Protein AF-A0A9E4BDN1-F1 (afdb_monomer_lite)

Structure (mmCIF, N/CA/C/O backbone):
data_AF-A0A9E4BDN1-F1
#
_entry.id   AF-A0A9E4BDN1-F1
#
loop_
_atom_site.group_PDB
_atom_site.id
_atom_site.type_symbol
_atom_site.label_atom_id
_atom_site.label_alt_id
_atom_site.label_comp_id
_atom_site.label_asym_id
_atom_site.label_entity_id
_atom_site.label_seq_id
_atom_site.pdbx_PDB_ins_code
_atom_site.Cartn_x
_atom_site.Cartn_y
_atom_site.Cartn_z
_atom_site.occupancy
_atom_site.B_iso_or_equiv
_atom_site.auth_seq_id
_atom_site.auth_comp_id
_atom_site.auth_asym_id
_atom_site.auth_atom_id
_atom_site.pdbx_PDB_model_num
ATOM 1 N N . MET A 1 1 ? -1.329 -2.380 17.730 1.00 85.75 1 MET A N 1
ATOM 2 C CA . MET A 1 1 ? -2.681 -2.687 18.249 1.00 85.75 1 MET A CA 1
ATOM 3 C C . MET A 1 1 ? -3.534 -1.449 18.040 1.00 85.75 1 MET A C 1
ATOM 5 O O . MET A 1 1 ? -2.999 -0.364 18.236 1.00 85.75 1 MET A O 1
ATOM 9 N N . LEU A 1 2 ? -4.778 -1.594 17.579 1.00 93.56 2 LEU A N 1
ATOM 10 C CA . LEU A 1 2 ? -5.673 -0.450 17.371 1.00 93.56 2 LEU A CA 1
ATOM 11 C C . LEU A 1 2 ? -6.077 0.169 18.714 1.00 93.56 2 LEU A C 1
ATOM 13 O O . LEU A 1 2 ? -6.163 -0.540 19.718 1.00 93.56 2 LEU A O 1
ATOM 17 N N . SER A 1 3 ? -6.320 1.479 18.732 1.00 95.44 3 SER A N 1
ATOM 18 C CA . SER A 1 3 ? -6.937 2.133 19.888 1.00 95.44 3 SER A CA 1
ATOM 19 C C . SER A 1 3 ? -8.413 1.735 20.015 1.00 95.44 3 SER A C 1
ATOM 21 O O . SER A 1 3 ? -9.036 1.288 19.050 1.00 95.44 3 SER A O 1
ATOM 23 N N . GLN A 1 4 ? -9.008 1.945 21.193 1.00 97.75 4 GLN A N 1
ATOM 24 C CA . GLN A 1 4 ? -10.447 1.720 21.390 1.00 97.75 4 GLN A CA 1
ATOM 25 C C . GLN A 1 4 ? -11.310 2.568 20.446 1.00 97.75 4 GLN A C 1
ATOM 27 O O . GLN A 1 4 ? -12.359 2.119 19.998 1.00 97.75 4 GLN A O 1
ATOM 32 N N . GLU A 1 5 ? -10.857 3.778 20.121 1.00 97.00 5 GLU A N 1
ATOM 33 C CA . GLU A 1 5 ? -11.542 4.662 19.178 1.00 97.00 5 GLU A CA 1
ATOM 34 C C . GLU A 1 5 ? -11.478 4.118 17.746 1.00 97.00 5 GLU A C 1
ATOM 36 O O . GLU A 1 5 ? -12.486 4.110 17.047 1.00 97.00 5 GLU A O 1
ATOM 41 N N . GLN A 1 6 ? -10.324 3.587 17.335 1.00 97.06 6 GLN A N 1
ATOM 42 C CA . GLN A 1 6 ? -10.150 2.957 16.024 1.00 97.06 6 GLN A CA 1
ATOM 43 C C . GLN A 1 6 ? -10.962 1.665 15.886 1.00 97.06 6 GLN A C 1
ATOM 45 O O . GLN A 1 6 ? -11.497 1.397 14.815 1.00 97.06 6 GLN A O 1
ATOM 50 N N . LEU A 1 7 ? -11.085 0.883 16.963 1.00 97.88 7 LEU A N 1
ATOM 51 C CA . LEU A 1 7 ? -11.957 -0.295 16.999 1.00 97.88 7 LEU A CA 1
ATOM 52 C C . LEU A 1 7 ? -13.430 0.105 16.869 1.00 97.88 7 LEU A C 1
ATOM 54 O O . LEU A 1 7 ? -14.131 -0.421 16.014 1.00 97.88 7 LEU A O 1
ATOM 58 N N . ALA A 1 8 ? -13.876 1.103 17.635 1.00 98.06 8 ALA A N 1
ATOM 59 C CA . ALA A 1 8 ? -15.237 1.620 17.521 1.00 98.06 8 ALA A CA 1
ATOM 60 C C . 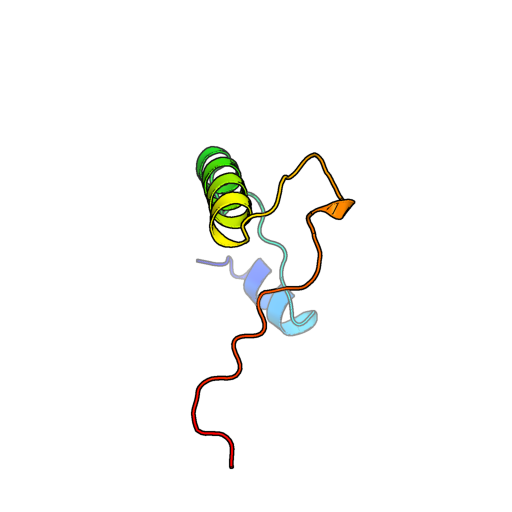ALA A 1 8 ? -15.521 2.231 16.136 1.00 98.06 8 ALA A C 1
ATOM 62 O O . ALA A 1 8 ? -16.647 2.159 15.648 1.00 98.06 8 ALA A O 1
ATOM 63 N N . GLN A 1 9 ? -14.521 2.839 15.490 1.00 98.25 9 GLN A N 1
ATOM 64 C CA . GLN A 1 9 ? -14.648 3.300 14.1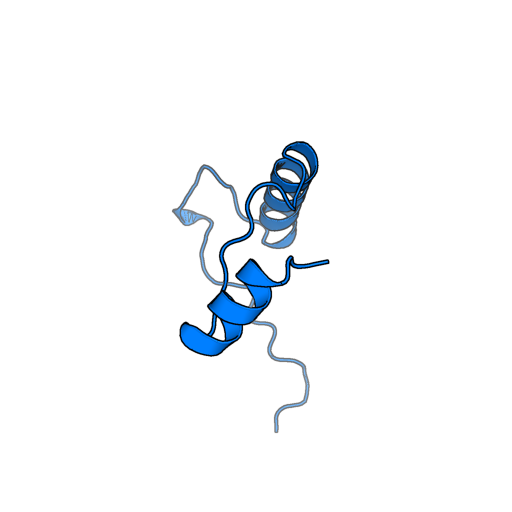11 1.00 98.25 9 GLN A CA 1
ATOM 65 C C . GLN A 1 9 ? -14.814 2.124 13.148 1.00 98.25 9 GLN A C 1
ATOM 67 O O . GLN A 1 9 ? -15.744 2.134 12.350 1.00 98.25 9 GLN A O 1
ATOM 72 N N . TYR A 1 10 ? -13.961 1.105 13.253 1.00 97.88 10 TYR A N 1
ATOM 73 C CA . TYR A 1 10 ? -14.051 -0.094 12.428 1.00 97.88 10 TYR A CA 1
ATOM 74 C C . TYR A 1 10 ? -15.422 -0.773 12.547 1.00 97.88 10 TYR A C 1
ATOM 76 O O . TYR A 1 10 ? -16.021 -1.108 11.529 1.00 97.88 10 TYR A O 1
ATOM 84 N N . ASP A 1 11 ? -15.954 -0.899 13.765 1.00 98.31 11 ASP A N 1
ATOM 85 C CA . ASP A 1 11 ? -17.273 -1.494 14.003 1.00 98.31 11 ASP A CA 1
ATOM 86 C C . ASP A 1 11 ? -18.412 -0.700 13.334 1.00 98.31 11 ASP A C 1
ATOM 88 O O . ASP A 1 11 ? -19.405 -1.287 12.904 1.00 98.31 11 ASP A O 1
ATOM 92 N N . ARG A 1 12 ? -18.285 0.632 13.237 1.00 98.31 12 ARG A N 1
ATOM 93 C CA . ARG A 1 12 ? -19.285 1.509 12.598 1.00 98.31 12 ARG A CA 1
ATOM 94 C C . ARG A 1 12 ? -19.148 1.573 11.080 1.00 98.31 12 ARG A C 1
ATOM 96 O O . ARG A 1 12 ? -20.157 1.528 10.382 1.00 98.31 12 ARG A O 1
ATOM 103 N N . ASP A 1 13 ? -17.919 1.699 10.589 1.00 98.31 13 ASP A N 1
ATOM 104 C CA . ASP A 1 13 ? -17.628 2.067 9.200 1.00 98.31 13 ASP A CA 1
ATOM 105 C C . ASP A 1 13 ? -17.237 0.846 8.345 1.00 98.31 13 ASP A C 1
ATOM 107 O O . ASP A 1 13 ? -17.226 0.916 7.117 1.00 98.31 13 ASP A O 1
ATOM 111 N N . GLY A 1 14 ? -16.897 -0.283 8.979 1.00 98.12 14 GLY A N 1
ATOM 112 C CA . GLY A 1 14 ? -16.385 -1.497 8.333 1.00 98.12 14 GLY A CA 1
ATOM 113 C C . GLY A 1 14 ? -14.905 -1.423 7.933 1.00 98.12 14 GLY A C 1
ATOM 114 O O . GLY A 1 14 ? -14.361 -2.386 7.391 1.00 98.12 14 GLY A O 1
ATOM 115 N N . TYR A 1 15 ? -14.240 -0.293 8.189 1.00 97.31 15 TYR A N 1
ATOM 116 C CA . TYR A 1 15 ? -12.816 -0.076 7.944 1.00 97.31 15 TYR A CA 1
ATOM 117 C C . TYR A 1 15 ? -12.253 0.990 8.894 1.00 97.31 15 TYR A C 1
ATOM 119 O O . TYR A 1 15 ? -12.987 1.766 9.499 1.00 97.31 15 TYR A O 1
ATOM 127 N N . VAL A 1 16 ? -10.926 1.045 9.013 1.00 97.25 16 VAL A N 1
ATOM 128 C CA . VAL A 1 16 ? -10.228 2.137 9.700 1.00 97.25 16 VAL A CA 1
ATOM 129 C C . VAL A 1 16 ? -8.930 2.461 8.969 1.00 97.25 16 VAL A C 1
ATOM 131 O O . VAL A 1 16 ? -8.175 1.563 8.596 1.00 97.25 16 VAL A O 1
ATOM 134 N N . LEU A 1 17 ? -8.668 3.751 8.750 1.00 95.50 17 LEU A N 1
ATOM 135 C CA . LEU A 1 17 ? -7.387 4.216 8.225 1.00 95.50 17 LEU A CA 1
ATOM 136 C C . LEU A 1 17 ? -6.391 4.351 9.378 1.00 95.50 17 LEU A C 1
ATOM 138 O O . LEU A 1 17 ? -6.623 5.101 10.325 1.00 95.50 17 LEU A O 1
ATOM 142 N N . VAL A 1 18 ? -5.258 3.660 9.275 1.00 94.81 18 VAL A N 1
ATOM 143 C CA . VAL A 1 18 ? -4.165 3.769 10.245 1.00 94.81 18 VAL A CA 1
ATOM 144 C C . VAL A 1 18 ? -2.903 4.219 9.524 1.00 94.81 18 VAL A C 1
ATOM 146 O O . VAL A 1 18 ? -2.285 3.460 8.778 1.00 94.81 18 VAL A O 1
ATOM 149 N N . SER A 1 19 ? -2.527 5.474 9.745 1.00 91.06 19 SER A N 1
ATOM 150 C CA . SER A 1 19 ? -1.355 6.086 9.120 1.00 91.06 19 SER A CA 1
ATOM 151 C C . SER A 1 19 ? -0.061 5.692 9.834 1.00 91.06 19 SER A C 1
ATOM 153 O O . SER A 1 19 ? -0.044 5.494 11.048 1.00 91.06 19 SER A O 1
ATOM 155 N N . GLY A 1 20 ? 1.041 5.612 9.084 1.00 90.00 20 GLY A N 1
ATOM 156 C CA . GLY A 1 20 ? 2.384 5.409 9.644 1.00 90.00 20 GLY A CA 1
ATOM 157 C C . GLY A 1 20 ? 2.686 3.990 10.139 1.00 90.00 20 GLY A C 1
ATOM 158 O O . GLY A 1 20 ? 3.668 3.800 10.847 1.00 90.00 20 GLY A O 1
ATOM 159 N N . LEU A 1 21 ? 1.870 2.991 9.782 1.00 91.88 21 LEU A N 1
ATOM 160 C CA . LEU A 1 21 ? 2.130 1.590 10.144 1.00 91.88 21 LEU A CA 1
ATOM 161 C C . LEU A 1 21 ? 3.364 1.005 9.457 1.00 91.88 21 LEU A C 1
ATOM 163 O O . LEU A 1 21 ? 4.017 0.125 10.013 1.00 91.88 21 LEU A O 1
ATOM 167 N N . ILE A 1 22 ? 3.642 1.460 8.238 1.00 93.50 22 ILE A N 1
ATOM 168 C CA . ILE A 1 22 ? 4.723 0.943 7.408 1.00 93.50 22 ILE A CA 1
ATOM 169 C C . ILE A 1 22 ? 5.791 2.036 7.312 1.00 93.50 22 ILE A C 1
ATOM 171 O O . ILE A 1 22 ? 5.473 3.134 6.847 1.00 93.50 22 ILE A O 1
ATOM 175 N N . PRO A 1 23 ? 7.036 1.772 7.750 1.00 95.69 23 PRO A N 1
ATOM 176 C CA . PRO A 1 23 ? 8.144 2.698 7.557 1.00 95.69 23 PRO A CA 1
ATOM 177 C C . PRO A 1 23 ? 8.366 2.997 6.073 1.00 95.69 23 PRO A C 1
ATOM 179 O O . PRO A 1 23 ? 8.247 2.105 5.235 1.00 95.69 23 PRO A O 1
ATOM 182 N N . GLU A 1 24 ? 8.751 4.229 5.750 1.00 94.75 24 GLU A N 1
ATOM 183 C CA . GLU A 1 24 ? 8.951 4.679 4.365 1.00 94.75 24 GLU A CA 1
ATOM 184 C C . GLU A 1 24 ? 9.936 3.791 3.589 1.00 94.75 24 GLU A C 1
ATOM 186 O O . GLU A 1 24 ? 9.644 3.363 2.476 1.00 94.75 24 GLU A O 1
ATOM 191 N N . GLU A 1 25 ? 11.052 3.408 4.213 1.00 96.38 25 GLU A N 1
ATOM 192 C CA . GLU A 1 25 ? 12.032 2.489 3.622 1.00 96.38 25 GLU A CA 1
ATOM 193 C C . GLU A 1 25 ? 11.407 1.139 3.232 1.00 96.38 25 GLU A C 1
ATOM 195 O O . GLU A 1 25 ? 11.712 0.578 2.180 1.00 96.38 25 GLU A O 1
ATOM 200 N N . THR A 1 26 ? 10.487 0.621 4.053 1.00 96.94 26 THR A N 1
ATOM 201 C CA . THR A 1 26 ? 9.786 -0.635 3.750 1.00 96.94 26 THR A CA 1
ATOM 202 C C . THR A 1 26 ? 8.878 -0.480 2.531 1.00 96.94 26 THR A C 1
ATOM 204 O O . THR A 1 26 ? 8.787 -1.409 1.733 1.00 96.94 26 THR A O 1
ATOM 207 N N . ILE A 1 27 ? 8.253 0.688 2.347 1.00 95.12 27 ILE A N 1
ATOM 208 C CA . ILE A 1 27 ? 7.415 0.987 1.176 1.00 95.12 27 ILE A CA 1
ATOM 209 C C . ILE A 1 27 ? 8.271 1.000 -0.094 1.00 95.12 27 ILE A C 1
ATOM 211 O O . ILE A 1 27 ? 7.942 0.305 -1.052 1.00 95.12 27 ILE A O 1
ATOM 215 N N . VAL A 1 28 ? 9.394 1.727 -0.077 1.00 95.56 28 VAL A N 1
ATOM 216 C CA . VAL A 1 28 ? 10.315 1.829 -1.224 1.00 95.56 28 VAL A CA 1
ATOM 217 C C . VAL A 1 28 ? 10.852 0.452 -1.623 1.00 95.56 28 VAL A C 1
ATOM 219 O O . VAL A 1 28 ? 10.827 0.084 -2.799 1.00 95.56 28 VAL A O 1
ATOM 222 N N . ASN A 1 29 ? 11.283 -0.344 -0.642 1.00 96.75 29 ASN A N 1
ATOM 223 C CA . ASN A 1 29 ? 11.811 -1.683 -0.894 1.00 96.75 29 ASN A CA 1
ATOM 224 C C . ASN A 1 29 ? 10.734 -2.642 -1.426 1.00 96.75 29 ASN A C 1
ATOM 226 O O . ASN A 1 29 ? 11.006 -3.426 -2.337 1.00 96.75 29 ASN A O 1
ATOM 230 N N . ALA A 1 30 ? 9.511 -2.581 -0.887 1.00 96.06 30 ALA A N 1
ATOM 231 C CA . ALA A 1 30 ? 8.401 -3.412 -1.348 1.00 96.06 30 ALA A CA 1
ATOM 232 C C . ALA A 1 30 ? 7.982 -3.064 -2.783 1.00 96.06 30 ALA A C 1
ATOM 234 O O . ALA A 1 30 ? 7.752 -3.966 -3.589 1.00 96.06 30 ALA A O 1
ATOM 235 N N . GLU A 1 31 ? 7.931 -1.774 -3.120 1.00 95.19 31 GLU A N 1
ATOM 236 C CA . GLU A 1 31 ? 7.632 -1.310 -4.473 1.00 95.19 31 GLU A CA 1
ATOM 237 C C . GLU A 1 31 ? 8.683 -1.811 -5.478 1.00 95.19 31 GLU A C 1
ATOM 239 O O . GLU A 1 31 ? 8.331 -2.417 -6.490 1.00 95.19 31 GLU A O 1
ATOM 244 N N . ALA A 1 32 ? 9.976 -1.638 -5.182 1.00 94.56 32 ALA A N 1
ATOM 245 C CA . ALA A 1 32 ? 11.057 -2.121 -6.045 1.00 94.56 32 ALA A CA 1
ATOM 246 C C . ALA A 1 32 ? 11.013 -3.648 -6.245 1.00 94.56 32 ALA A C 1
ATOM 248 O O . ALA A 1 32 ? 11.192 -4.146 -7.360 1.00 94.56 32 ALA A O 1
ATOM 249 N N . ALA A 1 33 ? 10.736 -4.400 -5.174 1.00 95.38 33 ALA A N 1
ATOM 250 C CA . ALA A 1 33 ? 10.578 -5.848 -5.248 1.00 95.38 33 ALA A CA 1
ATOM 251 C C . ALA A 1 33 ? 9.379 -6.255 -6.120 1.00 95.38 33 ALA A C 1
ATOM 253 O O . ALA A 1 33 ? 9.501 -7.185 -6.916 1.00 95.38 33 ALA A O 1
ATOM 254 N N . MET A 1 34 ? 8.246 -5.556 -6.009 1.00 94.19 34 MET A N 1
ATOM 255 C CA . MET A 1 34 ? 7.054 -5.808 -6.824 1.00 94.19 34 MET A CA 1
ATOM 256 C C . MET A 1 34 ? 7.358 -5.661 -8.319 1.00 94.19 34 MET A C 1
ATOM 258 O O . MET A 1 34 ? 7.084 -6.589 -9.079 1.00 94.19 34 MET A O 1
ATOM 262 N N . TRP A 1 35 ? 7.972 -4.547 -8.731 1.00 93.12 35 TRP A N 1
ATOM 263 C CA . TRP A 1 35 ? 8.349 -4.309 -10.131 1.00 93.12 35 TRP A CA 1
ATOM 264 C C . TRP A 1 35 ? 9.274 -5.408 -10.672 1.00 93.12 35 TRP A C 1
ATOM 266 O O . TRP A 1 35 ? 9.001 -5.999 -11.717 1.00 93.12 35 TRP A O 1
ATOM 276 N N . SER A 1 36 ? 10.305 -5.766 -9.899 1.00 91.31 36 SER A N 1
ATOM 277 C CA . SER A 1 36 ? 11.248 -6.839 -10.245 1.00 91.31 36 SER A CA 1
ATOM 278 C C . SER A 1 36 ? 10.567 -8.206 -10.409 1.00 91.31 36 SER A C 1
ATOM 280 O O . SER A 1 36 ? 10.798 -8.902 -11.396 1.00 91.31 36 SER A O 1
ATOM 282 N N . VAL A 1 37 ? 9.675 -8.584 -9.484 1.00 91.25 37 VAL A N 1
ATOM 283 C CA . VAL A 1 37 ? 8.950 -9.870 -9.525 1.00 91.25 37 VAL A CA 1
AT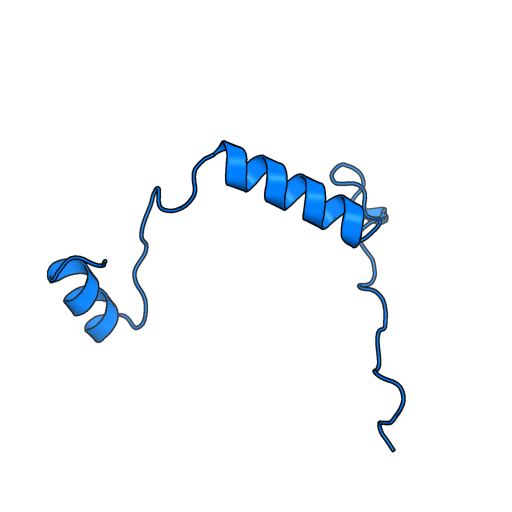OM 284 C C . VAL A 1 37 ? 7.995 -9.952 -10.710 1.00 91.25 37 VAL A C 1
ATOM 286 O O . VAL A 1 37 ? 7.829 -11.023 -11.296 1.00 91.25 37 VAL A O 1
ATOM 289 N N . LEU A 1 38 ? 7.359 -8.837 -11.056 1.00 89.31 38 LEU A N 1
ATOM 290 C CA . LEU A 1 38 ? 6.443 -8.765 -12.187 1.00 89.31 38 LEU A CA 1
ATOM 291 C C . LEU A 1 38 ? 7.174 -8.669 -13.534 1.00 89.31 38 LEU A C 1
ATOM 293 O O . LEU A 1 38 ? 6.533 -8.849 -14.566 1.00 89.31 38 LEU A O 1
ATOM 297 N N . GLY A 1 39 ? 8.489 -8.416 -13.536 1.00 89.88 39 GLY A N 1
ATOM 298 C CA . GLY A 1 39 ? 9.249 -8.154 -14.761 1.00 89.88 39 GLY A CA 1
ATOM 299 C C . GLY A 1 39 ? 8.787 -6.877 -15.467 1.00 89.88 39 GLY A C 1
ATOM 300 O O . GLY A 1 39 ? 8.857 -6.795 -16.689 1.00 89.88 39 GLY A O 1
ATOM 301 N N . MET A 1 40 ? 8.273 -5.920 -14.694 1.00 91.62 40 MET A N 1
ATOM 302 C CA . MET A 1 40 ? 7.694 -4.666 -15.166 1.00 91.62 40 MET A CA 1
ATOM 303 C C . MET A 1 40 ? 8.630 -3.505 -14.830 1.00 91.62 40 MET A C 1
ATOM 305 O O . MET A 1 40 ? 9.300 -3.512 -13.796 1.00 91.62 40 MET A O 1
ATOM 309 N N . ASP A 1 41 ? 8.641 -2.489 -15.683 1.00 91.88 41 ASP A N 1
ATOM 310 C CA . ASP A 1 41 ? 9.327 -1.226 -15.442 1.00 91.88 41 ASP A CA 1
ATOM 311 C C . ASP A 1 41 ? 8.320 -0.199 -14.911 1.00 91.88 41 ASP A C 1
ATOM 313 O O . ASP A 1 41 ? 7.281 0.061 -15.520 1.00 91.88 41 ASP A O 1
ATOM 317 N N . ARG A 1 42 ? 8.637 0.395 -13.759 1.00 91.81 42 ARG A N 1
ATOM 318 C CA . ARG A 1 42 ? 7.843 1.446 -13.118 1.00 91.81 42 ARG A CA 1
ATOM 319 C C . ARG A 1 42 ? 7.595 2.638 -14.043 1.00 91.81 42 ARG A C 1
ATOM 321 O O . ARG A 1 42 ? 6.534 3.247 -13.960 1.00 91.81 42 ARG A O 1
ATOM 328 N N . ASP A 1 43 ? 8.562 2.985 -14.881 1.00 94.44 43 ASP A N 1
ATOM 329 C CA . ASP A 1 43 ? 8.522 4.201 -15.691 1.00 94.44 43 ASP A CA 1
ATOM 330 C C . ASP A 1 43 ? 8.053 3.932 -17.134 1.00 94.44 4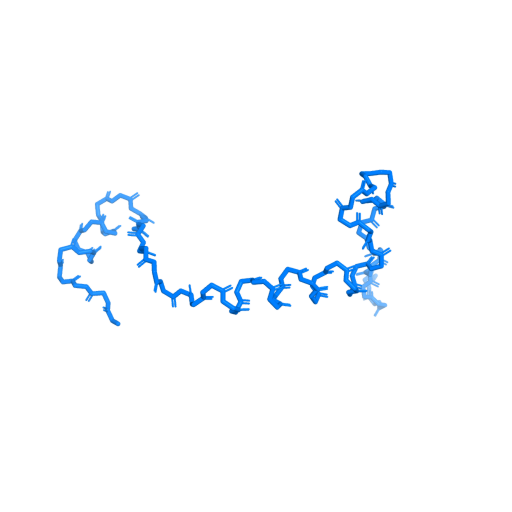3 ASP A C 1
ATOM 332 O O . ASP A 1 43 ? 7.880 4.873 -17.912 1.00 94.44 43 ASP A O 1
ATOM 336 N N . ASP A 1 44 ? 7.768 2.669 -17.479 1.00 93.06 44 ASP A N 1
ATOM 337 C CA . ASP A 1 44 ? 7.189 2.269 -18.765 1.00 93.06 44 ASP A CA 1
ATOM 338 C C . ASP A 1 44 ? 5.828 1.568 -18.584 1.00 93.06 44 ASP A C 1
ATOM 340 O O . ASP A 1 44 ? 5.769 0.344 -18.417 1.00 93.06 44 ASP A O 1
ATOM 344 N N . PRO A 1 45 ? 4.705 2.306 -18.687 1.00 90.94 45 PRO A N 1
ATOM 345 C CA . PRO A 1 45 ? 3.361 1.738 -18.602 1.00 90.94 45 PRO A CA 1
ATOM 346 C C . PRO A 1 45 ? 3.055 0.655 -19.642 1.00 90.94 45 PRO A C 1
ATOM 348 O O . PRO A 1 45 ? 2.152 -0.156 -19.428 1.00 90.94 45 PRO A O 1
ATOM 351 N N . ALA A 1 46 ? 3.779 0.614 -20.768 1.00 89.31 46 ALA A N 1
ATOM 352 C CA . ALA A 1 46 ? 3.604 -0.445 -21.758 1.00 89.31 46 ALA A CA 1
ATOM 353 C C . ALA A 1 46 ? 4.111 -1.803 -21.244 1.00 89.31 46 ALA A C 1
ATOM 355 O O . ALA A 1 46 ? 3.623 -2.842 -21.692 1.00 89.31 46 ALA A O 1
ATOM 356 N N . SER A 1 47 ? 5.026 -1.808 -20.268 1.00 88.81 47 SER A N 1
ATOM 357 C CA . SER A 1 47 ? 5.518 -3.028 -19.621 1.00 88.81 47 SER A CA 1
ATOM 358 C C . SER A 1 47 ? 4.506 -3.649 -18.647 1.00 88.81 47 SER A C 1
ATOM 360 O O . SER A 1 47 ? 4.644 -4.813 -18.284 1.00 88.81 47 SER A O 1
ATOM 362 N N . TRP A 1 48 ? 3.450 -2.928 -18.248 1.00 89.31 48 TRP A N 1
ATOM 363 C CA . TRP A 1 48 ? 2.537 -3.333 -17.167 1.00 89.31 48 TRP A CA 1
ATOM 364 C C . TRP A 1 48 ? 1.510 -4.423 -17.548 1.00 89.31 48 TRP A C 1
ATOM 366 O O . TRP A 1 48 ? 0.525 -4.615 -16.834 1.00 89.31 48 TRP A O 1
ATOM 376 N N . SER A 1 49 ? 1.676 -5.134 -18.673 1.00 75.56 49 SER A N 1
ATOM 377 C CA . SER A 1 49 ? 0.645 -6.027 -19.236 1.00 75.56 49 SER A CA 1
ATOM 378 C C . SER A 1 49 ? 1.141 -7.395 -19.734 1.00 75.56 49 SER A C 1
ATOM 380 O O . SER A 1 49 ? 2.181 -7.459 -20.385 1.00 75.56 49 SER A O 1
ATOM 382 N N . PRO A 1 50 ? 0.306 -8.453 -19.612 1.00 67.62 50 PRO A N 1
ATOM 383 C CA . PRO A 1 50 ? -0.597 -8.751 -18.500 1.00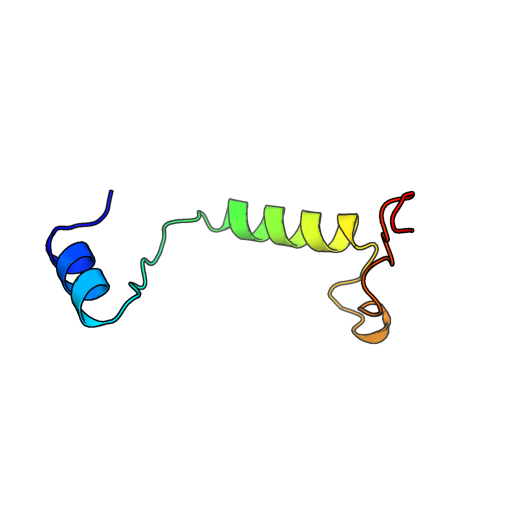 67.62 50 PRO A CA 1
ATOM 384 C C . PRO A 1 50 ? 0.163 -9.463 -17.370 1.00 67.62 50 PRO A C 1
ATOM 386 O O . PRO A 1 50 ? 1.251 -10.001 -17.575 1.00 67.62 50 PRO A O 1
ATOM 389 N N . LEU A 1 51 ? -0.433 -9.495 -16.172 1.00 65.00 51 LEU A N 1
ATOM 390 C CA . LEU A 1 51 ? 0.027 -10.357 -15.078 1.00 65.00 51 LEU A CA 1
ATOM 391 C C . LEU A 1 51 ? 0.314 -11.768 -15.622 1.00 65.00 51 LEU A C 1
ATOM 393 O O . LEU A 1 51 ? -0.481 -12.266 -16.426 1.00 65.00 51 LEU A O 1
ATOM 397 N N . PRO A 1 52 ? 1.420 -12.417 -15.217 1.00 60.34 52 PRO A N 1
ATOM 398 C CA . PRO A 1 52 ? 1.759 -13.734 -15.729 1.00 60.34 52 PRO A CA 1
ATOM 399 C C . PRO A 1 52 ? 0.589 -14.695 -15.513 1.00 60.34 52 PRO A C 1
ATOM 401 O O . PRO A 1 52 ? 0.080 -14.830 -14.398 1.00 60.34 52 PRO A O 1
ATOM 404 N N . ASP A 1 53 ? 0.184 -15.366 -16.590 1.00 59.41 53 ASP A N 1
ATOM 405 C CA . ASP A 1 53 ? -0.933 -16.308 -16.634 1.00 59.41 53 ASP A CA 1
ATOM 406 C C . ASP A 1 53 ? -0.536 -17.604 -15.904 1.00 59.41 53 ASP A C 1
ATOM 408 O O . ASP A 1 53 ? -0.266 -18.646 -16.498 1.00 59.41 53 ASP A O 1
ATOM 412 N N . LYS A 1 54 ? -0.397 -17.546 -14.576 1.00 59.84 54 LYS A N 1
ATOM 413 C CA . LYS A 1 54 ? -0.218 -18.746 -13.756 1.00 59.84 54 LYS A CA 1
ATOM 414 C C . LYS A 1 54 ? -1.584 -19.353 -13.468 1.00 59.84 54 LYS A C 1
ATOM 416 O O . LYS A 1 54 ? -2.073 -19.303 -12.343 1.00 59.84 54 LYS A O 1
ATOM 421 N N . ARG A 1 55 ? -2.171 -20.005 -14.475 1.00 58.47 55 ARG A N 1
ATOM 422 C CA . ARG A 1 55 ? -3.086 -21.120 -14.205 1.00 58.47 55 ARG A CA 1
ATOM 423 C C . ARG A 1 55 ? -2.252 -22.221 -13.531 1.00 58.47 55 ARG A C 1
ATOM 425 O O . ARG A 1 55 ? -1.291 -22.686 -14.148 1.00 58.47 55 ARG A O 1
ATOM 432 N N . PRO A 1 56 ? -2.536 -22.631 -12.282 1.00 57.91 56 PRO A N 1
ATOM 433 C CA . PRO A 1 56 ? -1.863 -23.788 -11.707 1.00 57.91 56 PRO A CA 1
ATOM 434 C C . PRO A 1 56 ? -2.162 -25.022 -12.581 1.00 57.91 56 PRO A C 1
ATOM 436 O O . PRO A 1 56 ? -3.305 -25.188 -13.016 1.00 57.91 56 PRO A O 1
ATOM 439 N N . PRO A 1 57 ? -1.170 -25.877 -12.888 1.00 50.16 57 PRO A N 1
ATOM 440 C CA . PRO A 1 57 ? -1.425 -27.100 -13.640 1.00 50.16 57 PRO A CA 1
ATOM 441 C C . PRO A 1 57 ? -2.332 -28.019 -12.805 1.00 50.16 57 PRO A C 1
ATOM 443 O O . PRO A 1 57 ? -1.939 -28.435 -11.717 1.00 50.16 57 PRO A O 1
ATOM 446 N N . GLY A 1 58 ? -3.543 -28.305 -13.301 1.00 59.44 58 GLY A N 1
ATOM 447 C CA . GLY A 1 58 ? -4.488 -29.242 -12.671 1.00 59.44 58 GLY A CA 1
ATOM 448 C C . GLY A 1 58 ? -5.953 -28.798 -12.561 1.00 59.44 58 GLY A C 1
ATOM 449 O O . GLY A 1 58 ? -6.692 -29.411 -11.803 1.00 59.44 58 GLY A O 1
ATOM 450 N N . GLY A 1 59 ? -6.382 -27.742 -13.258 1.00 63.56 59 GLY A N 1
ATOM 451 C CA . GLY A 1 59 ? -7.798 -27.368 -13.348 1.00 63.56 59 GLY A CA 1
ATOM 452 C C . GLY A 1 59 ? -8.494 -27.986 -14.561 1.00 63.56 59 GLY A C 1
ATOM 453 O O . GLY A 1 59 ? -8.775 -27.248 -15.499 1.00 63.56 59 GLY A O 1
ATOM 454 N N . ASP A 1 60 ? -8.722 -29.299 -14.518 1.00 57.03 60 ASP A N 1
ATOM 455 C CA . ASP A 1 60 ? -9.790 -30.030 -15.223 1.00 57.03 60 ASP A CA 1
ATOM 456 C C . ASP A 1 60 ? -10.457 -30.972 -14.208 1.00 57.03 60 ASP A C 1
ATOM 458 O O . ASP A 1 60 ? -9.708 -31.600 -13.419 1.00 57.03 60 ASP A O 1
#

pLDDT: mean 87.67, std 13.8, range [50.16, 98.31]

Foldseek 3Di:
DDDPVQVVVCVVPVDGDDPPPADPVRVVVVVVVVCVVQVHDPVDPVRCDDRPPPPDPDDD

Sequence (60 aa):
MLSQEQLAQYDRDGYVLVSGLIPEETIVNAEAAMWSVLGMDRDDPASWSPLPDKRPPGGD

Radius of gyration: 18.41 Å; chains: 1; bounding box: 31×36×43 Å

Secondary structure (DSSP, 8-state):
---HHHHHHHHHHS----TT-S-HHHHHHHHHHHHHHHT--TT-GGG-------PPTT--

=== Feature glossary ===
The record interleaves many kinds of information about one protein. Here is each kind framed as the question it answers.

Q: Are the domains correctly placed relative to each other?
A: Predicted aligned error is AlphaFold's pairwise confidence. Unlike pLDDT (per-residue), PAE is per-residue-pair and captures whether two parts of the structure are correctly placed relative to each other. Units are ångströms of expected positional error.

Q: Which residues are in helices, strands, or loops?
A: Eight-state secondary structure (DSSP): H is the canonical α-helix, G the tighter 3₁₀-helix, I the wider π-helix; E/B are β-structure, T and S are turns and bends, and '-' is everything else. DSSP derives these from the pattern of main-chain N–H···O=C hydrogen bonds, not from the sequence.

Q: What if only a Cα trace is available?
A: P-SEA three-state annotation labels each residue as helix, strand, or coil based purely on the geometry of the Cα trace. It serves as a fallback when the full backbone (and thus DSSP) is unavailable.

Q: What are the backbone torsion angles?
A: φ (phi) and ψ (psi) are the two rotatable backbone dihedrals per residue: φ is the C(i-1)–N–Cα–C torsion, ψ is the N–Cα–C–N(i+1) torsion, both in degrees on (−180°, 180°]. α-helical residues cluster near (−60°, −45°); β-strand residues near (−120°, +130°). A Ramachandran plot is simply a scatter of (φ, ψ) for every residue.

Q: What known structures does this most resemble?
A: Structural nearest neighbors (via Foldseek easy-search vs the PDB). Reported per hit: target PDB id, E-value, and alignment TM-score. A TM-score above ~0.5 is the conventional threshold for 'same fold'.

Q: What family and function is it annotated with?
A: Database cross-references. InterPro integrates a dozen domain/family signature databases into unified entries with residue-ran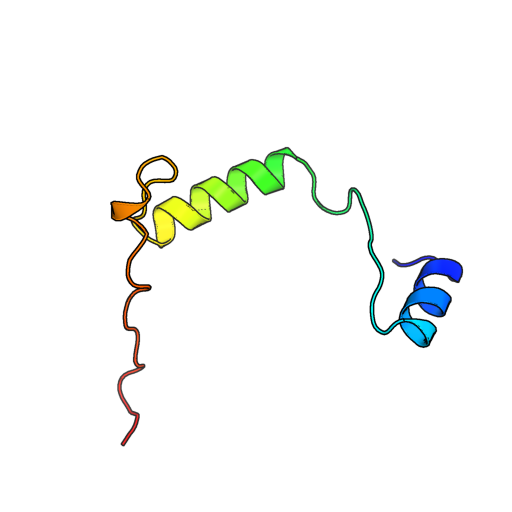ge hits. GO terms attach function/process/location labels with evidence codes. CATH codes position the fold in a four-level structural taxonomy. Organism is the NCBI-taxonomy species name.

Q: Which residues are buried vs exposed?
A: Solvent accessibility: the surface area of each residue that a 1.4 Å water probe can touch, in Å². When only backbone atoms are present the absolute values are lower than full-atom SASA (side chains contribute most of the area) and are flagged as backbone-only.

Q: What do the diagnostic plots show?
A: Three diagnostic plots accompany the record. The Cα contact map visualizes the tertiary structure as a 2D adjacency matrix (8 Å cutoff, sequence-local contacts suppressed). The Ramachandran plot shows the distribution of backbone (φ, ψ) torsions, with points in the α and β basins reflecting secondary structure content. The PAE plot shows AlphaFold's inter-residue confidence as a color matrix.

Q: What is the amino-acid chain?
A: The amino-acid sequence is the protein's primary structure: the linear order of residues from the N-terminus to the C-terminus, written in one-letter code. Everything else here — the 3D coordinates, the secondary structure, the domain annotations — is ultimately a consequence of this string.

Q: What do the rendered images show?
A: The six renders are orthographic views along the three Cartesian axes in both directions. Representation (cartoon, sticks, or surface) and color scheme (sequence-rainbow or by-chain) vary across proteins so the training set covers all the common visualization conventions.

Q: Where is each backbone atom in 3D?
A: The mmCIF table is the protein's shape written out atom by atom. For each backbone N, Cα, C, and carbonyl O, it records an (x, y, z) coordinate triple in Å plus the residue type, chain letter, and residue number.

Q: How mobile is each atom in the crystal?
A: For experimental (PDB) structures, the B-factor (temperature factor) quantifies the positional spread of each atom in the crystal — a combination of thermal vibration and static disorder — in units of Å². High B-factors mark flexible loops or poorly resolved regions; low B-factors mark the rigid, well-ordered core.

Q: How big and how compact is the whole molecule?
A: Three whole-structure scalars: the radius of gyration (RMS distance of Cα from centroid, in Å), the count of Cα–Cα contacts (pairs closer than 8 Å and separated by more than four residues in sequence — i.e. tertiary, not local, contacts), and the bounding-box dimensions. Together they distinguish compact globular folds from extended fibres or disordered chains.

Q: What does the local fold look like, residue by residue?
A: A 3Di character summarizes, for each residue, the relative orientation of the Cα frame of its nearest spatial neighbor. Because it encodes fold topology rather than chemistry, 3Di alignments detect remote structural similarity that sequence alignment misses.

Q: How confident is the AlphaFold model at each residue?
A: For AlphaFold models, the B-factor field carries pLDDT — the model's own estimate of local accuracy on a 0–100 scale. Regions with pLDDT<50 should be treated as essentially unmodeled; they often correspond to intrinsically disordered segments.